Protein AF-A0A101GK92-F1 (afdb_monomer)

InterPro domains:
  IPR007177 16S/18S rRNA aminocarboxypropyltransferase Tsr3, C-terminal [PF04034] (42-92)
  IPR022968 16S/18S rRNA aminocarboxypropyltransferase Tsr3 [PTHR20426] (2-92)

pLDDT: mean 91.89, std 6.14, range [74.38, 97.81]

Solvent-accessible surface area (backbone atoms only — not comparable to full-atom values): 5685 Å² total; per-residue (Å²): 134,76,51,36,36,31,41,38,76,75,85,64,63,72,92,75,38,64,67,54,56,34,33,75,71,70,63,34,44,81,34,76,45,78,88,72,55,65,80,72,26,37,32,52,32,86,85,36,94,43,52,64,54,85,85,56,69,84,49,72,29,39,31,42,70,56,61,62,68,70,61,62,72,68,48,80,63,68,84,51,81,47,48,18,9,76,58,98,77,80,90,132

Sequence (92 aa):
MIPLYAYRDNTCDPRKCTVKKLAHRGLARIVTAIARIPRSTLLLDPTAEQAVSPADRNLRSITALDCSWEVLDTGAVVSWRNRRALPFLV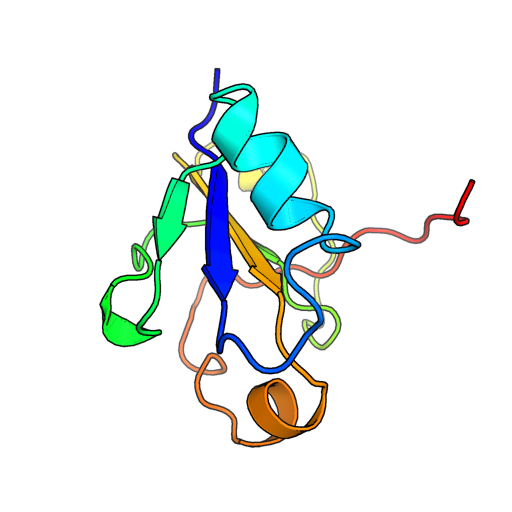AA

Secondary structure (DSSP, 8-state):
-PPEEEEE-S-S-TTT-HHHHHHHTTS-EEESSGGGS-TTSEEE-TT-SSB--GGGGG---EEEEES-HHHHHTTTTTT-SSEEBPPS----

Nearest PDB structures (foldseek):
  5apg-assembly3_C  TM=8.665E-01  e=2.130E-06  Vulcanisaeta distributa DSM 14429
  4x3m-assembly1_B  TM=4.944E-01  e=5.801E-01  Thermus thermophilus HB8
  6emt-assembly1_A  TM=4.060E-01  e=8.577E-01  Thermococcus kodakarensis
  6m14-assembly2_A  TM=2.714E-01  e=8.962E+00  Homo sapiens

Foldseek 3Di:
DAAEEEEDCPPDDLVPDPQNVCVVVVNHHYDDDPVPPDLQAQEADQPDPAADDPVCVVGRHHYYYPYDVVVVVVCSCVPRPNYHYHDDDDDD

Radius of gyration: 12.94 Å; Cα contacts (8 Å, |Δi|>4): 141; chains: 1; bounding box: 27×28×32 Å

Structure (mmCIF, N/CA/C/O backbone):
data_AF-A0A101GK92-F1
#
_entry.id   AF-A0A101GK92-F1
#
loop_
_atom_site.group_PDB
_atom_site.id
_atom_site.type_symbol
_atom_site.label_atom_id
_atom_site.label_alt_id
_atom_site.label_comp_id
_atom_site.label_asym_id
_atom_site.label_entity_id
_atom_site.label_seq_id
_atom_site.pdbx_PDB_ins_code
_atom_site.Cartn_x
_atom_site.Cartn_y
_atom_site.Cartn_z
_atom_site.occupancy
_atom_site.B_iso_or_equiv
_atom_site.auth_seq_id
_atom_site.auth_comp_id
_atom_site.auth_asym_id
_atom_site.auth_atom_id
_atom_site.pdbx_PDB_model_num
ATOM 1 N N . MET A 1 1 ? -11.670 12.258 3.406 1.00 74.88 1 MET A N 1
ATOM 2 C CA . MET A 1 1 ? -10.990 11.357 2.449 1.00 74.88 1 MET A CA 1
ATOM 3 C C . MET A 1 1 ? -9.710 10.858 3.107 1.00 74.88 1 MET A C 1
ATOM 5 O O . MET A 1 1 ? -8.987 11.688 3.647 1.00 74.88 1 MET A O 1
ATOM 9 N N . ILE A 1 2 ? -9.469 9.545 3.160 1.00 92.75 2 ILE A N 1
ATOM 10 C CA . ILE A 1 2 ? -8.252 8.986 3.775 1.00 92.75 2 ILE A CA 1
ATOM 11 C C . ILE A 1 2 ? -7.051 9.194 2.828 1.00 92.75 2 ILE A C 1
ATOM 13 O O . ILE A 1 2 ? -7.190 8.931 1.634 1.00 92.75 2 ILE A O 1
ATOM 17 N N . PRO A 1 3 ? -5.894 9.698 3.295 1.00 96.50 3 PRO A N 1
ATOM 18 C CA . PRO A 1 3 ? -4.702 9.830 2.465 1.00 96.50 3 PRO A CA 1
ATOM 19 C C . PRO A 1 3 ? -4.231 8.482 1.911 1.00 96.50 3 PRO A C 1
ATOM 21 O O . PRO A 1 3 ? -4.018 7.538 2.675 1.00 96.50 3 PRO A O 1
ATOM 24 N N . LEU A 1 4 ? -4.012 8.434 0.596 1.00 97.56 4 LEU A N 1
ATOM 25 C CA . LEU A 1 4 ? -3.391 7.311 -0.097 1.00 97.56 4 LEU A CA 1
ATOM 26 C C . LEU A 1 4 ? -1.942 7.659 -0.444 1.00 97.56 4 LEU A C 1
ATOM 28 O O . LEU A 1 4 ? -1.679 8.610 -1.185 1.00 97.56 4 LEU A O 1
ATOM 32 N N . TYR A 1 5 ? -1.009 6.875 0.078 1.00 97.44 5 TYR A N 1
ATOM 33 C CA . TYR A 1 5 ? 0.391 6.885 -0.322 1.00 97.44 5 TYR A CA 1
ATOM 34 C C . TYR A 1 5 ? 0.659 5.722 -1.274 1.00 97.44 5 TYR A C 1
ATOM 36 O O . TYR A 1 5 ? 0.045 4.663 -1.164 1.00 97.44 5 TYR A O 1
ATOM 44 N N . ALA A 1 6 ? 1.596 5.903 -2.194 1.00 95.88 6 ALA A N 1
ATOM 45 C CA . ALA A 1 6 ? 2.056 4.835 -3.066 1.00 95.88 6 ALA A CA 1
ATOM 46 C C . ALA A 1 6 ? 3.581 4.827 -3.096 1.00 95.88 6 ALA A C 1
ATOM 48 O O . ALA A 1 6 ? 4.194 5.809 -3.525 1.00 95.88 6 ALA A O 1
ATOM 49 N N . TYR A 1 7 ? 4.188 3.747 -2.608 1.00 93.94 7 TYR A N 1
ATOM 50 C CA . TYR A 1 7 ? 5.618 3.540 -2.786 1.00 93.94 7 TYR A CA 1
ATOM 51 C C . TYR A 1 7 ? 5.889 3.096 -4.214 1.00 93.94 7 TYR A C 1
ATOM 53 O O . TYR A 1 7 ? 5.213 2.198 -4.704 1.00 93.94 7 TYR A O 1
ATOM 61 N N . ARG A 1 8 ? 6.867 3.729 -4.860 1.00 90.38 8 ARG A N 1
ATOM 62 C CA . ARG A 1 8 ? 7.276 3.404 -6.223 1.00 90.38 8 ARG A CA 1
ATOM 63 C C . ARG A 1 8 ? 8.793 3.335 -6.314 1.00 90.38 8 ARG A C 1
ATOM 65 O O . ARG A 1 8 ? 9.470 4.303 -5.964 1.0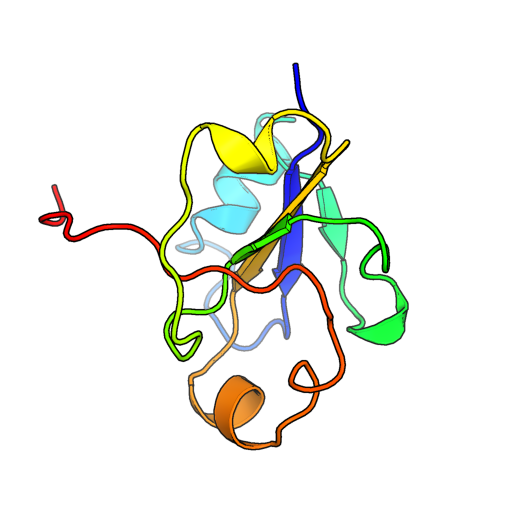0 90.38 8 ARG A O 1
ATOM 72 N N . ASP A 1 9 ? 9.301 2.228 -6.841 1.00 87.00 9 ASP A N 1
ATOM 73 C CA . ASP A 1 9 ? 10.731 1.985 -7.099 1.00 87.00 9 ASP A CA 1
ATOM 74 C C . ASP A 1 9 ? 11.212 2.548 -8.457 1.00 87.00 9 ASP A C 1
ATOM 76 O O . ASP A 1 9 ? 12.405 2.619 -8.729 1.00 87.00 9 ASP A O 1
ATOM 80 N N . ASN A 1 10 ? 10.274 3.016 -9.288 1.00 85.25 10 ASN A N 1
ATOM 81 C CA . ASN A 1 10 ? 10.472 3.540 -10.643 1.00 85.25 10 ASN A CA 1
ATOM 82 C C . ASN A 1 10 ? 10.965 2.525 -11.683 1.00 85.25 10 ASN A C 1
ATOM 84 O O . ASN A 1 10 ? 11.462 2.938 -12.729 1.00 85.25 10 ASN A O 1
ATOM 88 N N . THR A 1 11 ? 10.737 1.232 -11.460 1.00 84.81 11 THR A N 1
ATOM 89 C CA . THR A 1 11 ? 11.112 0.173 -12.410 1.00 84.81 11 THR A CA 1
ATOM 90 C C . THR A 1 11 ? 10.116 0.009 -13.567 1.00 84.81 11 THR A C 1
ATOM 92 O O . THR A 1 11 ? 10.481 -0.498 -14.625 1.00 84.81 11 THR A O 1
ATOM 95 N N . CYS A 1 12 ? 8.867 0.480 -13.426 1.00 84.25 12 CYS A N 1
ATOM 96 C CA . CYS A 1 12 ? 7.827 0.342 -14.455 1.00 84.25 12 CYS A CA 1
ATOM 97 C C . CYS A 1 12 ? 7.644 1.586 -15.355 1.00 84.25 12 CYS A C 1
ATOM 99 O O . CYS A 1 12 ? 7.855 2.732 -14.927 1.00 84.25 12 CYS A O 1
ATOM 101 N N . ASP A 1 13 ? 7.172 1.369 -16.595 1.00 89.12 13 ASP A N 1
ATOM 102 C CA . ASP A 1 13 ? 6.907 2.428 -17.585 1.00 89.12 13 ASP A CA 1
ATOM 103 C C . ASP A 1 13 ? 5.959 3.501 -17.007 1.00 89.12 13 ASP A C 1
ATOM 105 O O . ASP A 1 13 ? 4.788 3.224 -16.703 1.00 89.12 13 ASP A O 1
ATOM 109 N N . PRO A 1 14 ? 6.424 4.757 -16.867 1.00 88.06 14 PRO A N 1
ATOM 110 C CA . PRO A 1 14 ? 5.640 5.817 -16.254 1.00 88.06 14 PRO A CA 1
ATOM 111 C C . PRO A 1 14 ? 4.379 6.192 -17.040 1.00 88.06 14 PRO A C 1
ATOM 113 O O . PRO A 1 14 ? 3.460 6.746 -16.440 1.00 88.06 14 PRO A O 1
ATOM 116 N N . ARG A 1 15 ? 4.313 5.907 -18.347 1.00 89.94 15 ARG A N 1
ATOM 117 C CA . ARG A 1 15 ? 3.151 6.221 -19.196 1.00 89.94 15 ARG A CA 1
ATOM 118 C C . ARG A 1 15 ? 1.990 5.254 -18.955 1.00 89.94 15 ARG A C 1
ATOM 120 O O . ARG A 1 15 ? 0.827 5.623 -19.123 1.00 89.94 15 ARG A O 1
ATOM 127 N N . LYS A 1 16 ? 2.294 4.022 -18.536 1.00 90.88 16 LYS A N 1
ATOM 128 C CA . LYS A 1 16 ? 1.304 2.958 -18.295 1.00 90.88 16 LYS A CA 1
ATOM 129 C C . LYS A 1 16 ? 0.904 2.836 -16.823 1.00 90.88 16 LYS A C 1
ATOM 131 O O . LYS A 1 16 ? -0.210 2.407 -16.541 1.00 90.88 16 LYS A O 1
ATOM 136 N N . CYS A 1 17 ? 1.768 3.272 -15.909 1.00 91.00 17 CYS A N 1
ATOM 137 C CA . CYS A 1 17 ? 1.600 3.147 -14.462 1.00 91.00 17 CYS A CA 1
ATOM 138 C C . CYS A 1 17 ? 0.313 3.802 -13.912 1.00 91.00 17 CYS A C 1
ATOM 140 O O . CYS A 1 17 ? 0.112 5.019 -13.998 1.00 91.00 17 CYS A O 1
ATOM 142 N N . THR A 1 18 ? -0.532 2.992 -13.268 1.00 92.69 18 THR A N 1
ATOM 143 C CA . THR A 1 18 ? -1.782 3.425 -12.621 1.00 92.69 18 THR A CA 1
ATOM 144 C C . THR A 1 18 ? -1.530 4.382 -11.458 1.00 92.69 18 THR A C 1
ATOM 146 O O . THR A 1 18 ? -2.224 5.392 -11.344 1.00 92.69 18 THR A O 1
ATOM 149 N N . VAL A 1 19 ? -0.498 4.146 -10.640 1.00 94.12 19 VAL A N 1
ATOM 150 C CA . VAL A 1 19 ? -0.146 5.039 -9.523 1.00 94.12 19 VAL A CA 1
ATOM 151 C C . VAL A 1 19 ? 0.196 6.448 -10.005 1.00 94.12 19 VAL A C 1
ATOM 153 O O . VAL A 1 19 ? -0.265 7.423 -9.412 1.00 94.12 19 VAL A O 1
ATOM 156 N N . LYS A 1 20 ? 0.931 6.590 -11.117 1.00 94.25 20 LYS A N 1
ATOM 157 C CA . LYS A 1 20 ? 1.198 7.913 -11.705 1.00 94.25 20 LYS A CA 1
ATOM 158 C C . LYS A 1 20 ? -0.076 8.598 -12.194 1.00 94.25 20 LYS A C 1
ATOM 160 O O . LYS A 1 20 ? -0.232 9.797 -11.968 1.00 94.25 20 LYS A O 1
ATOM 165 N N . LYS A 1 21 ? -1.005 7.856 -12.805 1.00 95.62 21 LYS A N 1
ATOM 166 C CA . LYS A 1 21 ? -2.314 8.395 -13.216 1.00 95.62 21 LYS A CA 1
ATOM 167 C C . LYS A 1 21 ? -3.135 8.868 -12.010 1.00 95.62 21 LYS A C 1
ATOM 169 O O . LYS A 1 21 ? -3.713 9.951 -12.065 1.00 95.62 21 LYS A O 1
ATOM 174 N N . LEU A 1 22 ? -3.149 8.106 -10.912 1.00 96.06 22 LEU A N 1
ATOM 175 C CA . LEU A 1 22 ? -3.811 8.496 -9.659 1.00 96.06 22 LEU A CA 1
ATOM 176 C C . LEU A 1 22 ? -3.178 9.750 -9.046 1.00 96.06 22 LEU A C 1
ATOM 178 O O . LEU A 1 22 ? -3.896 10.668 -8.653 1.00 96.06 22 LEU A O 1
ATOM 182 N N . ALA A 1 23 ? -1.847 9.819 -9.006 1.00 95.25 23 ALA A N 1
ATOM 183 C CA . ALA A 1 23 ? -1.127 10.975 -8.482 1.00 95.25 23 ALA A CA 1
ATOM 184 C C . ALA A 1 23 ? -1.369 12.241 -9.316 1.00 95.25 23 ALA A C 1
ATOM 186 O O . ALA A 1 23 ? -1.618 13.303 -8.753 1.00 95.25 23 ALA A O 1
ATOM 187 N N . HIS A 1 24 ? -1.382 12.127 -10.648 1.00 95.69 24 HIS A N 1
ATOM 188 C CA . HIS A 1 24 ? -1.710 13.240 -11.543 1.00 95.69 24 HIS A CA 1
ATOM 189 C C . HIS A 1 24 ? -3.128 13.785 -11.307 1.00 95.69 24 HIS A C 1
ATOM 191 O O . HIS A 1 24 ? -3.353 14.986 -11.405 1.00 95.69 24 HIS A O 1
ATOM 197 N N . ARG A 1 25 ? -4.073 12.913 -10.928 1.00 96.56 25 ARG A N 1
ATOM 198 C CA . ARG A 1 25 ? -5.442 13.289 -10.538 1.00 96.56 25 ARG A CA 1
ATOM 199 C C . ARG A 1 25 ? -5.571 13.755 -9.079 1.00 96.56 25 ARG A C 1
ATOM 201 O O . ARG A 1 25 ? -6.684 13.977 -8.619 1.00 96.56 25 ARG A O 1
ATOM 208 N N . GLY A 1 26 ? -4.470 13.863 -8.331 1.00 95.75 26 GLY A N 1
ATOM 209 C CA . GLY A 1 26 ? -4.481 14.268 -6.920 1.00 95.75 26 GLY A CA 1
ATOM 210 C C . GLY A 1 26 ? -5.037 13.216 -5.950 1.00 95.75 26 GLY A C 1
ATOM 211 O O . GLY A 1 26 ? -5.310 13.537 -4.796 1.00 95.75 26 GLY A O 1
ATOM 212 N N . LEU A 1 27 ? -5.200 11.964 -6.394 1.00 96.50 27 LEU A N 1
ATOM 213 C CA . LEU A 1 27 ? -5.800 10.880 -5.605 1.00 96.50 27 LEU A CA 1
ATOM 214 C C . LEU A 1 27 ? -4.777 10.094 -4.772 1.00 96.50 27 LEU A C 1
ATOM 216 O O . LEU A 1 27 ? -5.160 9.405 -3.831 1.00 96.50 27 LEU A O 1
ATOM 220 N N . ALA A 1 28 ? -3.486 10.184 -5.103 1.00 96.75 28 ALA A N 1
ATOM 221 C CA . ALA A 1 28 ? -2.410 9.480 -4.407 1.00 96.75 28 ALA A CA 1
ATOM 222 C C . ALA A 1 28 ? -1.153 10.351 -4.265 1.00 96.75 28 ALA A C 1
ATOM 224 O O . ALA A 1 28 ? -0.835 11.157 -5.139 1.00 96.75 28 ALA A O 1
ATOM 225 N N . ARG A 1 29 ? -0.401 10.156 -3.177 1.00 96.62 29 ARG A N 1
ATOM 226 C CA . ARG A 1 29 ? 0.913 10.774 -2.940 1.00 96.62 29 ARG A CA 1
ATOM 227 C C . ARG A 1 29 ? 2.017 9.746 -3.160 1.00 96.62 29 ARG A C 1
ATOM 229 O O . ARG A 1 29 ? 2.074 8.741 -2.457 1.00 96.62 29 ARG A O 1
ATOM 236 N N . ILE A 1 30 ? 2.912 10.005 -4.108 1.00 95.81 30 ILE A N 1
ATOM 237 C CA . ILE A 1 30 ? 4.028 9.097 -4.400 1.00 95.81 30 ILE A CA 1
ATOM 238 C C . ILE A 1 30 ? 5.135 9.277 -3.356 1.00 95.81 30 ILE A C 1
ATOM 240 O O . ILE A 1 30 ? 5.557 10.400 -3.073 1.00 95.81 30 ILE A O 1
ATOM 244 N N . VAL A 1 31 ? 5.636 8.165 -2.819 1.00 94.75 31 VAL A N 1
ATOM 245 C CA . VAL A 1 31 ? 6.862 8.104 -2.017 1.00 94.75 31 VAL A CA 1
ATOM 246 C C . VAL A 1 31 ? 7.891 7.234 -2.733 1.00 94.75 31 VAL A C 1
ATOM 248 O O . VAL A 1 31 ? 7.578 6.161 -3.231 1.00 94.75 31 VAL A O 1
ATOM 251 N N . THR A 1 32 ? 9.135 7.699 -2.807 1.00 90.62 32 THR A N 1
ATOM 252 C CA . THR A 1 32 ? 10.213 7.021 -3.554 1.00 90.62 32 THR A CA 1
ATOM 253 C C . THR A 1 32 ? 11.175 6.242 -2.663 1.00 90.62 32 THR A C 1
ATOM 255 O O . THR A 1 32 ? 12.114 5.627 -3.151 1.00 90.62 32 THR A O 1
ATOM 258 N N . ALA A 1 33 ? 10.959 6.261 -1.347 1.00 90.62 33 ALA A N 1
ATOM 259 C CA . ALA A 1 33 ? 11.767 5.529 -0.382 1.00 90.62 33 ALA A CA 1
ATOM 260 C C . ALA A 1 33 ? 10.855 4.848 0.638 1.00 90.62 33 ALA A C 1
ATOM 262 O O . ALA A 1 33 ? 9.962 5.496 1.189 1.00 90.62 33 ALA A O 1
ATOM 263 N N . ILE A 1 34 ? 11.117 3.572 0.928 1.00 90.00 34 ILE A N 1
ATOM 264 C CA . ILE A 1 34 ? 10.357 2.776 1.904 1.00 90.00 34 ILE A CA 1
ATOM 265 C C . ILE A 1 34 ? 10.372 3.449 3.284 1.00 90.00 34 ILE A C 1
ATOM 267 O O . ILE A 1 34 ? 9.345 3.543 3.949 1.00 90.00 34 ILE A O 1
ATOM 271 N N . ALA A 1 35 ? 11.502 4.046 3.675 1.00 90.62 35 ALA A N 1
ATOM 272 C CA . ALA A 1 35 ? 11.637 4.790 4.929 1.00 90.62 35 ALA A CA 1
ATOM 273 C C . ALA A 1 35 ? 10.705 6.016 5.049 1.00 90.62 35 ALA A C 1
ATOM 275 O O . ALA A 1 35 ? 10.473 6.501 6.153 1.00 90.62 35 ALA A O 1
ATOM 276 N N . ARG A 1 36 ? 10.162 6.526 3.932 1.00 93.25 36 ARG A N 1
ATOM 277 C CA . ARG A 1 36 ? 9.203 7.646 3.915 1.00 93.25 36 ARG A CA 1
ATOM 278 C C . ARG A 1 36 ? 7.749 7.189 4.039 1.00 93.25 36 ARG A C 1
ATOM 280 O O . ARG A 1 36 ? 6.861 8.036 4.119 1.00 93.25 36 ARG A O 1
ATOM 287 N N . ILE A 1 37 ? 7.490 5.881 4.040 1.00 94.19 37 ILE A N 1
ATOM 288 C CA . ILE A 1 37 ? 6.155 5.338 4.278 1.00 94.19 37 ILE A CA 1
ATOM 289 C C . ILE A 1 37 ? 5.773 5.606 5.744 1.00 94.19 37 ILE A C 1
ATOM 291 O O . ILE A 1 37 ? 6.531 5.238 6.647 1.00 94.19 37 ILE A O 1
ATOM 295 N N . PRO A 1 38 ? 4.598 6.201 6.026 1.00 94.06 38 PRO A N 1
ATOM 296 C CA . PRO A 1 38 ? 4.154 6.404 7.401 1.00 94.06 38 PRO A CA 1
ATOM 297 C C . PRO A 1 38 ? 4.032 5.070 8.148 1.00 94.06 38 PRO A C 1
ATOM 299 O O . PRO A 1 38 ? 3.356 4.154 7.685 1.00 94.06 38 PRO A O 1
ATOM 302 N N . ARG A 1 39 ? 4.640 4.950 9.334 1.00 93.06 39 ARG A N 1
ATOM 303 C CA . ARG A 1 39 ? 4.608 3.693 10.114 1.00 93.06 39 ARG A CA 1
ATOM 304 C C . ARG A 1 39 ? 3.232 3.325 10.668 1.00 93.06 39 ARG A C 1
ATOM 306 O O . ARG A 1 39 ? 2.988 2.164 10.968 1.00 93.06 39 ARG A O 1
ATOM 313 N N . SER A 1 40 ? 2.339 4.301 10.790 1.00 94.44 40 SER A N 1
ATOM 314 C CA . SER A 1 40 ? 0.958 4.117 11.246 1.00 94.44 40 SER A CA 1
ATOM 315 C C . SER A 1 40 ? -0.032 3.818 10.114 1.00 94.44 40 SER A C 1
ATOM 317 O O . SER A 1 40 ? -1.222 3.664 10.383 1.00 94.44 40 SER A O 1
ATOM 319 N N . THR A 1 41 ? 0.430 3.751 8.863 1.00 97.06 41 THR A N 1
ATOM 320 C CA . THR A 1 41 ? -0.424 3.487 7.697 1.00 97.06 41 THR A CA 1
ATOM 321 C C . THR A 1 41 ? -0.960 2.056 7.696 1.00 97.06 41 THR A C 1
ATOM 323 O O . THR A 1 41 ? -0.289 1.153 8.194 1.00 97.06 41 THR A O 1
ATOM 326 N N . LEU A 1 42 ? -2.129 1.838 7.091 1.00 97.81 42 LEU A N 1
ATOM 327 C CA . LEU A 1 42 ? -2.520 0.516 6.611 1.00 97.81 42 LEU A CA 1
ATOM 328 C C . LEU A 1 42 ? -1.658 0.209 5.390 1.00 97.81 42 LEU A C 1
ATOM 330 O O . LEU A 1 42 ? -1.805 0.858 4.354 1.00 97.81 42 LEU A O 1
ATOM 334 N N . LEU A 1 43 ? -0.738 -0.740 5.515 1.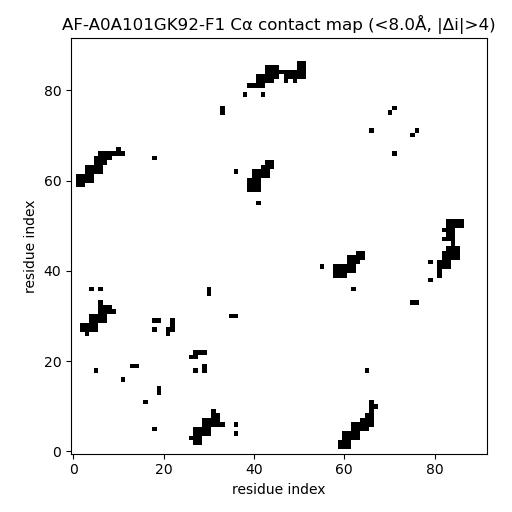00 97.06 43 LEU A N 1
ATOM 335 C CA . LEU A 1 43 ? 0.118 -1.134 4.406 1.00 97.06 43 LEU A CA 1
ATOM 336 C C . LEU A 1 43 ? -0.536 -2.291 3.653 1.00 97.06 43 LEU A C 1
ATOM 338 O O . LEU A 1 43 ? -0.714 -3.368 4.220 1.00 97.06 43 LEU A O 1
ATOM 342 N N . LEU A 1 44 ? -0.896 -2.056 2.392 1.00 96.25 44 LEU A N 1
ATOM 343 C CA . LEU A 1 44 ? -1.377 -3.111 1.510 1.00 96.25 44 LEU A CA 1
ATOM 344 C C . LEU A 1 44 ? -0.196 -3.993 1.115 1.00 96.25 44 LEU A C 1
ATOM 346 O O . LEU A 1 44 ? 0.723 -3.539 0.433 1.00 96.25 44 LEU A O 1
ATOM 350 N N . ASP A 1 45 ? -0.238 -5.236 1.575 1.00 93.44 45 ASP A N 1
ATOM 351 C CA . ASP A 1 45 ? 0.780 -6.251 1.352 1.00 93.44 45 ASP A CA 1
ATOM 352 C C . ASP A 1 45 ? 0.075 -7.570 0.996 1.00 93.44 45 ASP A C 1
ATOM 354 O O . ASP A 1 45 ? -0.610 -8.135 1.853 1.00 93.44 45 ASP A O 1
ATOM 358 N N . PRO A 1 46 ? 0.208 -8.065 -0.248 1.00 90.94 46 PRO A N 1
ATOM 359 C CA . PRO A 1 46 ? -0.442 -9.301 -0.682 1.00 90.94 46 PRO A CA 1
ATOM 360 C C . PRO A 1 46 ? 0.058 -10.549 0.061 1.00 90.94 46 PRO A C 1
ATOM 362 O O . PRO A 1 46 ? -0.609 -11.577 0.010 1.00 90.94 46 PRO A O 1
ATOM 365 N N . THR A 1 47 ? 1.199 -10.472 0.754 1.00 89.88 47 THR A N 1
ATOM 366 C CA . THR A 1 47 ? 1.770 -11.576 1.542 1.00 89.88 47 THR A CA 1
ATOM 367 C C . THR A 1 47 ? 1.304 -11.580 3.001 1.00 89.88 47 THR A C 1
ATOM 369 O O . THR A 1 47 ? 1.663 -12.472 3.768 1.00 89.88 47 THR A O 1
ATOM 372 N N . ALA A 1 48 ? 0.519 -10.583 3.422 1.00 93.00 48 ALA A N 1
ATOM 373 C CA . ALA A 1 48 ? 0.031 -10.508 4.791 1.00 93.00 48 ALA A CA 1
ATOM 374 C C . ALA A 1 48 ? -1.043 -11.572 5.070 1.00 93.00 48 ALA A C 1
ATOM 376 O O . ALA A 1 48 ? -1.977 -11.755 4.295 1.00 93.00 48 ALA A O 1
ATOM 377 N N . GLU A 1 49 ? -0.959 -12.206 6.240 1.00 93.00 49 GLU A N 1
ATOM 378 C CA . GLU A 1 49 ? -1.880 -13.273 6.664 1.00 93.00 49 GLU A CA 1
ATOM 379 C C . GLU A 1 49 ? -3.323 -12.791 6.888 1.00 93.00 49 GLU A C 1
ATOM 381 O O . GLU A 1 49 ? -4.266 -13.578 6.842 1.00 93.00 49 GLU A O 1
ATOM 386 N N . GLN A 1 50 ? -3.508 -11.496 7.159 1.00 96.06 50 GLN A N 1
ATOM 387 C CA . GLN A 1 50 ? -4.811 -10.908 7.466 1.00 96.06 50 GLN A CA 1
ATOM 388 C C . GLN A 1 50 ? -5.275 -10.003 6.330 1.00 96.06 50 GLN A C 1
ATOM 390 O O . GLN A 1 50 ? -4.545 -9.108 5.901 1.00 96.06 50 GLN A O 1
ATOM 395 N N . ALA A 1 51 ? -6.516 -10.188 5.886 1.00 97.81 51 ALA A N 1
ATOM 396 C CA . ALA A 1 51 ? -7.146 -9.293 4.926 1.00 97.81 51 ALA A CA 1
ATOM 397 C C . ALA A 1 51 ? -7.628 -7.990 5.590 1.00 97.81 51 ALA A C 1
ATOM 399 O O . ALA A 1 51 ? -7.928 -7.959 6.786 1.00 97.81 51 ALA A O 1
ATOM 400 N N . VAL A 1 52 ? -7.744 -6.915 4.803 1.00 97.69 52 VAL A N 1
ATOM 401 C CA . VAL A 1 52 ? -8.381 -5.659 5.233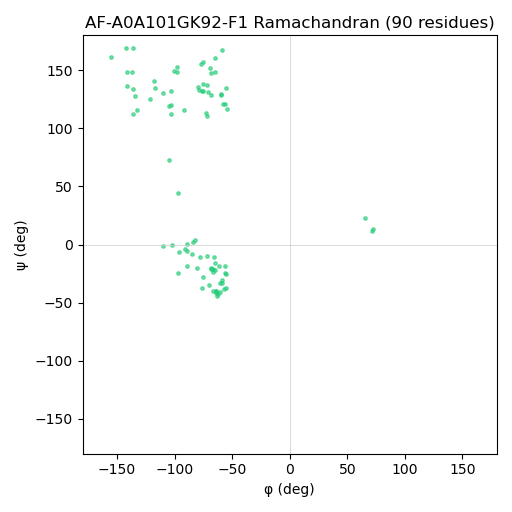 1.00 97.69 52 VAL A CA 1
ATOM 402 C C . VAL A 1 52 ? -9.797 -5.942 5.729 1.00 97.69 52 VAL A C 1
ATOM 404 O O . VAL A 1 52 ? -10.567 -6.644 5.074 1.00 97.69 52 VAL A O 1
ATOM 407 N N . SER A 1 53 ? -10.164 -5.349 6.866 1.00 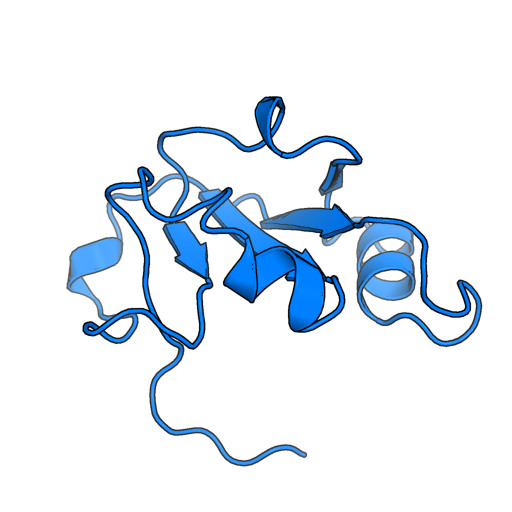96.94 53 SER A N 1
ATOM 408 C CA . SER A 1 53 ? -11.482 -5.529 7.475 1.00 96.94 53 SER A CA 1
ATOM 409 C C . SER A 1 53 ? -12.016 -4.232 8.102 1.00 96.94 53 SER A C 1
ATOM 411 O O . SER A 1 53 ? -11.272 -3.264 8.285 1.00 96.94 53 SER A O 1
ATOM 413 N N . PRO A 1 54 ? -13.301 -4.181 8.507 1.00 96.81 54 PRO A N 1
ATOM 414 C CA . PRO A 1 54 ? -13.840 -3.044 9.253 1.00 96.81 54 PRO A CA 1
ATOM 415 C C . PRO A 1 54 ? -13.096 -2.706 10.558 1.00 96.81 54 PRO A C 1
ATOM 417 O O . PRO A 1 54 ? -13.248 -1.585 11.043 1.00 96.81 54 PRO A O 1
ATOM 420 N N . ALA A 1 55 ? -12.293 -3.620 11.118 1.00 96.38 55 ALA A N 1
ATOM 421 C CA . ALA A 1 55 ? -11.474 -3.355 12.303 1.00 96.38 55 ALA A CA 1
ATOM 422 C C . ALA A 1 55 ? -10.352 -2.329 12.041 1.00 96.38 55 ALA A C 1
ATOM 424 O O . ALA A 1 55 ? -9.879 -1.671 12.966 1.00 96.38 55 ALA A O 1
ATOM 425 N N . ASP A 1 56 ? -9.966 -2.129 10.778 1.00 96.38 56 ASP A N 1
ATOM 426 C CA . ASP A 1 56 ? -8.871 -1.235 10.398 1.00 96.38 56 ASP A CA 1
ATOM 427 C C . ASP A 1 56 ? -9.296 0.245 10.272 1.00 96.38 56 ASP A C 1
ATOM 429 O O . ASP A 1 56 ? -8.477 1.109 9.955 1.00 96.38 56 ASP A O 1
ATOM 433 N N . ARG A 1 57 ? -10.567 0.578 10.559 1.00 94.44 57 ARG A N 1
ATOM 434 C CA . ARG A 1 57 ? -11.145 1.936 10.422 1.00 94.44 57 ARG A CA 1
ATOM 435 C C . ARG A 1 57 ? -10.402 3.034 11.186 1.00 94.44 57 ARG A C 1
ATOM 437 O O . ARG A 1 57 ? -10.496 4.198 10.807 1.00 94.44 57 ARG A O 1
ATOM 444 N N . ASN A 1 58 ? -9.684 2.684 12.252 1.00 94.69 58 ASN 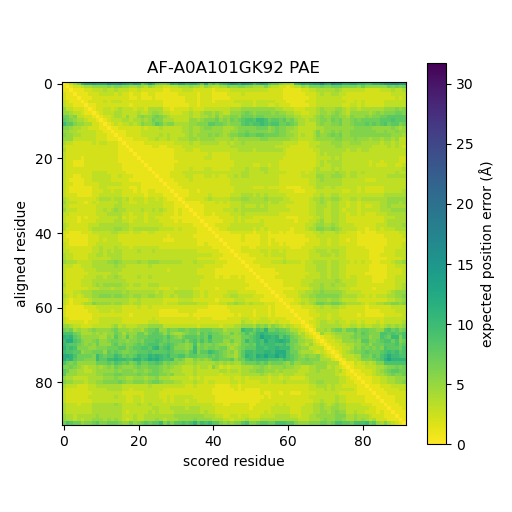A N 1
ATOM 445 C CA . ASN A 1 58 ? -8.941 3.645 13.073 1.00 94.69 58 ASN A CA 1
ATOM 446 C C . ASN A 1 58 ? -7.618 4.097 12.426 1.00 94.69 58 ASN A C 1
ATOM 448 O O . ASN A 1 58 ? -6.979 5.037 12.912 1.00 94.69 58 ASN A O 1
ATOM 452 N N . LEU A 1 59 ? -7.184 3.440 11.345 1.00 95.56 59 LEU A N 1
ATOM 453 C CA . LEU A 1 59 ? -5.965 3.797 10.629 1.00 95.56 59 LEU A CA 1
ATOM 454 C C . LEU A 1 59 ? -6.180 5.058 9.787 1.00 95.56 59 LEU A C 1
ATOM 456 O O . LEU A 1 59 ? -7.211 5.258 9.151 1.00 95.56 59 LEU A O 1
ATOM 460 N N . ARG A 1 60 ? -5.183 5.946 9.808 1.00 94.88 60 ARG A N 1
ATOM 461 C CA . ARG A 1 60 ? -5.318 7.319 9.290 1.00 94.88 60 ARG A CA 1
ATOM 462 C C . ARG A 1 60 ? -4.831 7.498 7.858 1.00 94.88 60 ARG A C 1
ATOM 464 O O . ARG A 1 60 ? -4.979 8.586 7.314 1.00 94.88 60 ARG A O 1
ATOM 471 N N . SER A 1 61 ? -4.226 6.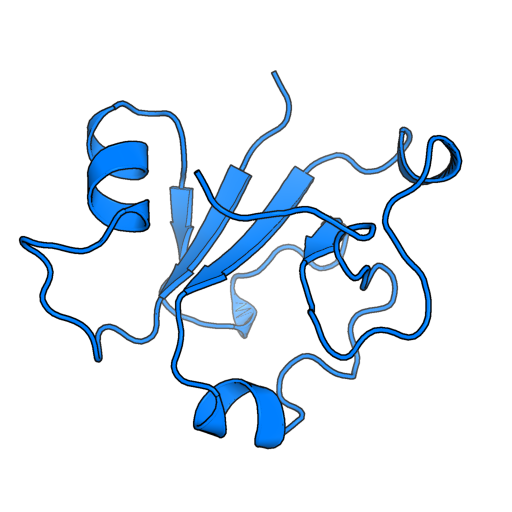476 7.264 1.00 97.25 61 SER A N 1
ATOM 472 C CA . SER A 1 61 ? -3.772 6.473 5.874 1.00 97.25 61 SER A CA 1
ATOM 473 C C . SER A 1 61 ? -3.690 5.051 5.340 1.00 97.25 61 SER A C 1
ATOM 475 O O . SER A 1 61 ? -3.615 4.100 6.118 1.00 97.25 61 SER A O 1
ATOM 477 N N . ILE A 1 62 ? -3.662 4.930 4.017 1.00 97.69 62 ILE A N 1
ATOM 478 C CA . ILE A 1 62 ? -3.394 3.679 3.309 1.00 97.69 62 ILE A CA 1
ATOM 479 C C . ILE A 1 62 ? -2.119 3.868 2.492 1.00 97.69 62 ILE A C 1
ATOM 481 O O . ILE A 1 62 ? -1.912 4.931 1.905 1.00 97.69 62 ILE A O 1
ATOM 485 N N . THR A 1 63 ? -1.273 2.846 2.442 1.00 97.38 63 THR A N 1
ATOM 486 C CA . THR A 1 63 ? -0.116 2.799 1.552 1.00 97.38 63 THR A CA 1
ATOM 487 C C . THR A 1 63 ? -0.216 1.585 0.644 1.00 97.38 63 THR A C 1
ATOM 489 O O . THR A 1 63 ? -0.321 0.465 1.132 1.00 97.38 63 THR A O 1
ATOM 492 N N . ALA A 1 64 ? -0.144 1.811 -0.666 1.00 95.44 64 ALA A N 1
ATOM 493 C CA . ALA A 1 64 ? 0.032 0.767 -1.669 1.00 95.44 64 ALA A CA 1
ATOM 494 C C . ALA A 1 64 ? 1.509 0.654 -2.080 1.00 95.44 64 ALA A C 1
ATOM 496 O O . ALA A 1 64 ? 2.237 1.652 -2.090 1.00 95.44 64 ALA A O 1
ATOM 497 N N . LEU A 1 65 ? 1.942 -0.553 -2.432 1.00 92.38 65 LEU A N 1
ATOM 498 C CA . LEU A 1 65 ? 3.275 -0.831 -2.962 1.00 92.38 65 LEU A CA 1
ATOM 499 C C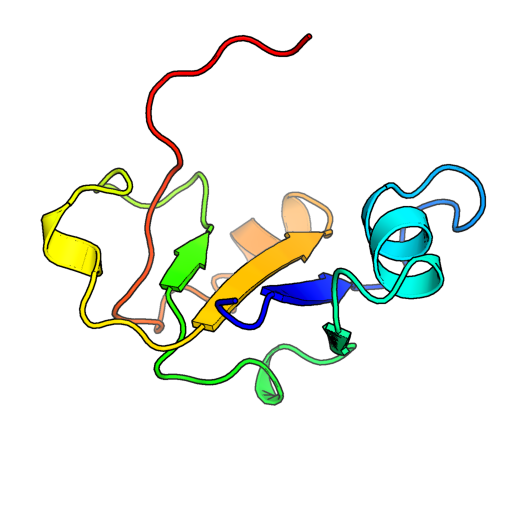 . LEU A 1 65 ? 3.161 -1.041 -4.484 1.00 92.38 65 LEU A C 1
ATOM 501 O O . LEU A 1 65 ? 2.531 -1.994 -4.927 1.00 92.38 65 LEU A O 1
ATOM 505 N N . ASP A 1 66 ? 3.716 -0.117 -5.274 1.00 89.50 66 ASP A N 1
ATOM 506 C CA . ASP A 1 66 ? 3.855 -0.192 -6.740 1.00 89.50 66 ASP A CA 1
ATOM 507 C C . ASP A 1 66 ? 5.318 -0.500 -7.067 1.00 89.50 66 ASP A C 1
ATOM 509 O O . ASP A 1 66 ? 6.095 0.373 -7.462 1.00 89.50 66 ASP A O 1
ATOM 513 N N . CYS A 1 67 ? 5.709 -1.741 -6.798 1.00 83.31 67 CYS A N 1
ATOM 514 C CA . CYS A 1 67 ? 7.051 -2.263 -7.024 1.00 83.31 67 CYS A CA 1
ATOM 515 C C . CYS A 1 67 ? 6.980 -3.656 -7.654 1.00 83.31 67 CYS A C 1
ATOM 517 O O . CYS A 1 67 ? 5.910 -4.269 -7.718 1.00 83.31 67 CYS A O 1
ATOM 519 N N . SER A 1 68 ? 8.122 -4.161 -8.120 1.00 80.81 68 SER A N 1
ATOM 520 C CA . SER A 1 68 ? 8.221 -5.570 -8.502 1.00 80.81 68 SER A CA 1
ATOM 521 C C . SER A 1 68 ? 8.042 -6.488 -7.282 1.00 80.81 68 SER A C 1
ATOM 523 O O . SER A 1 68 ? 8.225 -6.075 -6.132 1.00 80.81 68 SER A O 1
ATOM 525 N N . TRP A 1 69 ? 7.703 -7.754 -7.537 1.00 76.62 69 TRP A N 1
ATOM 526 C CA . TRP A 1 69 ? 7.645 -8.792 -6.501 1.00 76.62 69 TRP A CA 1
ATOM 527 C C . TRP A 1 69 ? 8.991 -8.986 -5.796 1.00 76.62 69 TRP A C 1
ATOM 529 O O . TRP A 1 69 ? 9.022 -9.161 -4.584 1.00 76.62 69 TRP A O 1
ATOM 539 N N . GLU A 1 70 ? 10.100 -8.813 -6.517 1.00 77.06 70 GLU A N 1
ATOM 540 C CA . GLU A 1 70 ? 11.456 -8.914 -5.963 1.00 77.06 70 GLU A CA 1
ATOM 541 C C . GLU A 1 70 ? 11.667 -7.972 -4.770 1.00 77.06 70 GLU A C 1
ATOM 543 O O . GLU A 1 70 ? 12.308 -8.342 -3.792 1.00 77.06 70 GLU A O 1
ATOM 548 N N . VAL A 1 71 ? 11.094 -6.763 -4.812 1.00 74.38 71 VAL A N 1
ATOM 549 C CA . VAL A 1 71 ? 11.199 -5.796 -3.710 1.00 74.38 71 VAL A CA 1
ATOM 550 C C . VAL A 1 71 ? 10.397 -6.252 -2.488 1.00 74.38 71 VAL A C 1
ATOM 552 O O . VAL A 1 71 ? 10.838 -6.025 -1.360 1.00 74.38 71 VAL A O 1
ATOM 555 N N . LEU A 1 72 ? 9.254 -6.915 -2.680 1.00 74.69 72 LEU A N 1
ATOM 556 C CA . LEU A 1 72 ? 8.471 -7.488 -1.578 1.00 74.69 72 LEU A CA 1
ATOM 557 C C . LEU A 1 72 ? 9.233 -8.635 -0.901 1.00 74.69 72 LEU A C 1
ATOM 559 O O . LEU A 1 72 ? 9.287 -8.689 0.330 1.00 74.69 72 LEU A O 1
ATOM 563 N N . ASP A 1 73 ? 9.907 -9.468 -1.694 1.00 75.31 73 ASP A N 1
ATOM 564 C CA . ASP A 1 73 ? 10.653 -10.638 -1.2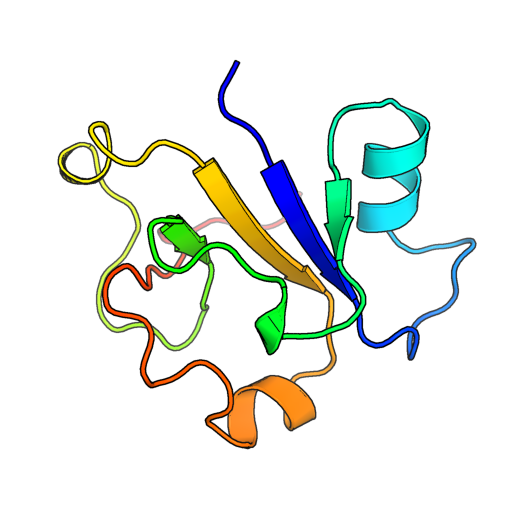20 1.00 75.31 73 ASP A CA 1
ATOM 565 C C . ASP A 1 73 ? 11.897 -10.276 -0.392 1.00 75.31 73 ASP A C 1
ATOM 567 O O . ASP A 1 73 ? 12.357 -11.072 0.425 1.00 75.31 73 ASP A O 1
ATOM 571 N N . THR A 1 74 ? 12.415 -9.045 -0.509 1.00 79.56 74 THR A N 1
ATOM 572 C CA . THR A 1 74 ? 13.524 -8.563 0.345 1.00 79.56 74 THR A CA 1
ATOM 573 C C . THR A 1 74 ? 13.155 -8.432 1.825 1.00 79.56 74 THR A C 1
ATOM 575 O O . THR A 1 74 ? 14.018 -8.169 2.664 1.00 79.56 74 THR A O 1
ATOM 578 N N . GLY A 1 75 ? 11.870 -8.540 2.168 1.00 79.50 75 GLY A N 1
ATOM 579 C CA . GLY A 1 75 ? 11.392 -8.359 3.533 1.00 79.50 75 GLY A CA 1
ATOM 580 C C . GLY A 1 75 ? 11.427 -6.904 4.017 1.00 79.50 75 GLY A C 1
ATOM 581 O O . GLY A 1 75 ? 11.202 -6.644 5.202 1.00 79.50 75 GLY A O 1
ATOM 582 N N . ALA A 1 76 ? 11.654 -5.936 3.120 1.00 82.12 76 ALA A N 1
ATOM 583 C CA . ALA A 1 76 ? 11.818 -4.522 3.462 1.00 82.12 76 ALA A CA 1
ATOM 584 C C . ALA A 1 76 ? 10.634 -3.927 4.243 1.00 82.12 76 ALA A C 1
ATOM 586 O O . ALA A 1 76 ? 10.804 -2.958 4.985 1.00 82.12 76 ALA A O 1
ATOM 587 N N . VAL A 1 77 ? 9.442 -4.514 4.102 1.00 86.06 77 VAL A N 1
ATOM 588 C CA . VAL A 1 77 ? 8.214 -4.067 4.769 1.00 86.06 77 VAL A CA 1
ATOM 589 C C . VAL A 1 77 ? 7.707 -5.005 5.867 1.00 86.06 77 VAL A C 1
ATOM 591 O O . VAL A 1 77 ? 6.745 -4.665 6.549 1.00 86.06 77 VAL A O 1
ATOM 594 N N . VAL A 1 78 ? 8.367 -6.141 6.122 1.00 86.19 78 VAL A N 1
ATOM 595 C CA . VAL A 1 78 ? 7.889 -7.180 7.061 1.00 86.19 78 VAL A CA 1
ATOM 596 C C . VAL A 1 78 ? 7.697 -6.647 8.485 1.00 86.19 78 VAL A C 1
ATOM 598 O O . VAL A 1 78 ? 6.795 -7.082 9.201 1.00 86.19 78 VAL A O 1
ATOM 601 N N . SER A 1 79 ? 8.495 -5.649 8.876 1.00 88.81 79 SER A N 1
ATOM 602 C CA . SER A 1 79 ? 8.433 -5.003 10.194 1.00 88.81 79 SER A CA 1
ATOM 603 C C . SER A 1 79 ? 7.214 -4.090 10.415 1.00 88.81 79 SER A C 1
ATOM 605 O O . SER A 1 79 ? 6.979 -3.650 11.544 1.00 88.81 79 SER A O 1
ATOM 607 N N . TRP A 1 80 ? 6.419 -3.787 9.380 1.00 92.38 80 TRP A N 1
ATOM 608 C CA . TRP A 1 80 ? 5.194 -3.003 9.550 1.00 92.38 80 TRP A CA 1
ATOM 609 C C . TRP A 1 80 ? 4.126 -3.821 10.281 1.00 92.38 80 TRP A C 1
ATOM 611 O O . TRP A 1 80 ? 3.813 -4.950 9.910 1.00 92.38 80 TRP A O 1
ATOM 621 N N . ARG A 1 81 ? 3.521 -3.215 11.311 1.00 91.94 81 ARG A N 1
ATOM 622 C CA . ARG A 1 81 ? 2.488 -3.863 12.140 1.00 91.94 81 ARG A CA 1
ATOM 623 C C . ARG A 1 81 ? 1.125 -3.950 11.454 1.00 91.94 81 ARG A C 1
ATOM 625 O O . ARG A 1 81 ? 0.418 -4.937 11.600 1.00 91.94 81 ARG A O 1
ATOM 632 N N . ASN A 1 82 ? 0.756 -2.917 10.701 1.00 96.00 82 ASN A N 1
ATOM 633 C CA . ASN A 1 82 ? -0.578 -2.771 10.113 1.00 96.00 82 ASN A CA 1
ATOM 634 C C . ASN A 1 82 ? -0.609 -3.254 8.655 1.00 96.00 82 ASN A C 1
ATOM 636 O O . ASN A 1 82 ? -1.127 -2.561 7.777 1.00 96.00 82 ASN A O 1
ATOM 640 N N . ARG A 1 83 ? 0.009 -4.408 8.386 1.00 96.12 83 ARG A N 1
ATOM 641 C CA . ARG A 1 83 ? -0.010 -5.031 7.059 1.00 96.12 83 ARG A CA 1
ATOM 642 C C . ARG A 1 83 ? -1.316 -5.774 6.842 1.00 96.12 83 ARG A C 1
ATOM 644 O O . ARG A 1 83 ? -1.776 -6.477 7.746 1.00 96.12 83 ARG A O 1
ATOM 651 N N . ARG A 1 84 ? -1.908 -5.603 5.664 1.00 97.44 84 ARG A N 1
ATOM 652 C CA . ARG A 1 84 ? -3.132 -6.292 5.258 1.00 97.44 84 ARG A CA 1
ATOM 653 C C . ARG A 1 84 ? -3.076 -6.684 3.791 1.00 97.44 84 ARG A C 1
ATOM 655 O O . ARG A 1 84 ? -2.732 -5.851 2.953 1.00 97.44 84 ARG A O 1
ATOM 662 N N . ALA A 1 85 ? -3.501 -7.901 3.485 1.00 96.50 85 ALA A N 1
ATOM 663 C CA . ALA A 1 85 ? -3.838 -8.282 2.125 1.00 96.50 85 ALA A CA 1
ATOM 664 C C . ALA A 1 85 ? -5.190 -7.663 1.750 1.00 96.50 85 ALA A C 1
ATOM 666 O O . ALA A 1 85 ? -6.014 -7.345 2.613 1.00 96.50 85 ALA A O 1
ATOM 667 N N . LEU A 1 86 ? -5.455 -7.494 0.458 1.00 97.19 86 LEU A N 1
ATOM 668 C CA . LEU A 1 86 ? -6.834 -7.266 0.036 1.00 97.19 86 LEU A CA 1
ATOM 669 C C . LEU A 1 86 ? -7.640 -8.558 0.257 1.00 97.19 86 LEU A C 1
ATOM 671 O O . LEU A 1 86 ? -7.076 -9.647 0.129 1.00 97.19 86 LEU A O 1
ATOM 675 N N . PRO A 1 87 ? -8.942 -8.469 0.585 1.00 96.69 87 PRO A N 1
ATOM 676 C CA . PRO A 1 87 ? -9.807 -9.640 0.516 1.00 96.69 87 PRO A CA 1
ATOM 677 C C . PRO A 1 87 ? -9.809 -10.200 -0.912 1.00 96.69 87 PRO A C 1
ATOM 679 O O . PRO A 1 87 ? -9.356 -9.540 -1.850 1.00 96.69 87 PRO A O 1
ATOM 682 N N . PHE A 1 88 ? -10.333 -11.411 -1.090 1.00 95.06 88 PHE A N 1
ATOM 683 C CA . PHE A 1 88 ? -10.460 -11.986 -2.423 1.00 95.06 88 PHE A CA 1
ATOM 684 C C . PHE A 1 88 ? -11.271 -11.052 -3.333 1.00 95.06 88 PHE A C 1
ATOM 686 O O . PHE A 1 88 ? -12.415 -10.705 -3.036 1.00 95.06 88 PHE A O 1
ATOM 693 N N . LEU A 1 89 ? -10.645 -10.634 -4.430 1.00 96.12 89 LEU A N 1
ATOM 694 C CA . LEU A 1 89 ? -11.202 -9.747 -5.441 1.00 96.12 89 LEU A CA 1
ATOM 695 C C . LEU A 1 89 ? -10.824 -10.293 -6.818 1.00 96.12 89 LEU A C 1
ATOM 697 O O . LEU A 1 89 ? -9.753 -10.872 -6.995 1.00 96.12 89 LEU A O 1
ATOM 701 N N . VAL A 1 90 ? -11.695 -10.073 -7.798 1.00 96.75 90 VAL A N 1
ATOM 702 C CA . VAL A 1 90 ? -11.439 -10.396 -9.205 1.00 96.75 90 VAL A CA 1
ATOM 703 C C . VAL A 1 90 ? -11.113 -9.096 -9.933 1.00 96.75 90 VAL A C 1
ATOM 705 O O . VAL A 1 90 ? -11.800 -8.092 -9.740 1.00 96.75 90 VAL A O 1
ATOM 708 N N . ALA A 1 91 ? -10.041 -9.097 -10.727 1.00 93.88 91 ALA A N 1
ATOM 709 C CA . ALA A 1 91 ? -9.660 -7.941 -11.533 1.00 93.88 91 ALA A CA 1
ATOM 710 C C . ALA A 1 91 ? -10.727 -7.637 -12.602 1.00 93.88 91 ALA A C 1
ATOM 712 O O . ALA A 1 91 ? -11.385 -8.552 -13.097 1.00 93.88 91 ALA A O 1
ATOM 713 N N . ALA A 1 92 ? -10.875 -6.355 -12.940 1.00 90.31 92 ALA A N 1
ATOM 714 C CA . ALA A 1 92 ? -11.846 -5.841 -13.906 1.00 90.31 92 ALA A CA 1
ATOM 715 C C . ALA A 1 92 ? -11.155 -5.230 -15.129 1.00 90.31 92 ALA A C 1
ATOM 717 O O . ALA A 1 92 ? -10.022 -4.715 -14.965 1.00 90.31 92 ALA A O 1
#

Organism: NCBI:txid2198

Mean predicted aligned error: 3.4 Å